Protein AF-A0A7Y6CEN1-F1 (afdb_monomer_lite)

pLDDT: mean 83.31, std 14.54, range [36.0, 98.0]

Radius of gyration: 30.32 Å; chains: 1; bounding box: 43×80×82 Å

Sequence (173 aa):
MQASSLTTTVRDGRSIIERPSRARLADPLLRWTLTGIAALILVLIAFFFIRLFIEAKPAFDKFGYVGFVFHSEWVPSQALYGALPLMVGTLITSAIALLIGVPVAIATALYVTELAPMRVRQPLTVTVELLAAVPSVVYGLWGIQVLAPKLQPGEQWVSDTLGFLPFVGGQIS

Structure (mmCIF, N/CA/C/O backbone):
data_AF-A0A7Y6CEN1-F1
#
_entry.id   AF-A0A7Y6CEN1-F1
#
loop_
_atom_site.group_PDB
_atom_site.id
_atom_site.type_symbol
_atom_site.label_atom_id
_atom_site.label_alt_id
_atom_site.label_comp_id
_atom_site.label_asym_id
_atom_site.label_entity_id
_atom_site.label_seq_id
_atom_site.pdbx_PDB_ins_code
_atom_site.Cartn_x
_atom_site.Cartn_y
_atom_site.Cartn_z
_atom_site.occupancy
_atom_site.B_iso_or_equiv
_atom_site.auth_seq_id
_atom_site.auth_comp_id
_atom_site.auth_asym_id
_atom_site.auth_atom_id
_atom_site.pdbx_PDB_model_num
ATOM 1 N N . MET A 1 1 ? 18.219 -49.900 57.687 1.00 49.88 1 MET A N 1
ATOM 2 C CA . MET A 1 1 ? 19.101 -49.993 56.503 1.00 49.88 1 MET A CA 1
ATOM 3 C C . MET A 1 1 ? 18.420 -50.869 55.462 1.00 49.88 1 MET A C 1
ATOM 5 O O . MET A 1 1 ? 17.833 -51.864 55.853 1.00 49.88 1 MET A O 1
ATOM 9 N N . GLN A 1 2 ? 18.533 -50.463 54.191 1.00 44.47 2 GLN A N 1
ATOM 10 C CA . GLN A 1 2 ? 18.062 -51.093 52.943 1.00 44.47 2 GLN A CA 1
ATOM 11 C C . GLN A 1 2 ? 16.587 -50.910 52.545 1.00 44.47 2 GLN A C 1
ATOM 13 O O . GLN A 1 2 ? 15.728 -51.759 52.747 1.00 44.47 2 GLN A O 1
ATOM 18 N N . ALA A 1 3 ? 16.362 -49.779 51.871 1.00 54.16 3 ALA A N 1
ATOM 19 C CA . ALA A 1 3 ? 15.428 -49.647 50.760 1.00 54.16 3 ALA A CA 1
ATOM 20 C C . ALA A 1 3 ? 16.114 -50.135 49.463 1.00 54.16 3 ALA A C 1
ATOM 22 O O . ALA A 1 3 ? 17.241 -49.721 49.197 1.00 54.16 3 ALA A O 1
ATOM 23 N N . SER A 1 4 ? 15.463 -51.010 48.689 1.00 56.22 4 SER A N 1
ATOM 24 C CA . SER A 1 4 ? 15.799 -51.427 47.308 1.00 56.22 4 SER A CA 1
ATOM 25 C C . SER A 1 4 ? 14.712 -52.427 46.871 1.00 56.22 4 SER A C 1
ATOM 27 O O . SER A 1 4 ? 14.408 -53.322 47.648 1.00 56.22 4 SER A O 1
ATOM 29 N N . SER A 1 5 ? 14.030 -52.390 45.730 1.00 53.22 5 SER A N 1
ATOM 30 C CA . SER A 1 5 ? 14.077 -51.572 44.520 1.00 53.22 5 SER A CA 1
ATOM 31 C C . SER A 1 5 ? 12.737 -51.794 43.791 1.00 53.22 5 SER A C 1
ATOM 33 O O . SER A 1 5 ? 12.479 -52.869 43.254 1.00 53.22 5 SER A O 1
ATOM 35 N N . LEU A 1 6 ? 11.849 -50.795 43.764 1.00 53.25 6 LEU A N 1
ATOM 36 C CA . LEU A 1 6 ? 10.695 -50.815 42.860 1.00 53.25 6 LEU A CA 1
ATOM 37 C C . LEU A 1 6 ? 11.177 -50.348 41.487 1.00 53.25 6 LEU A C 1
ATOM 39 O O . LEU A 1 6 ? 11.163 -49.163 41.166 1.00 53.25 6 LEU A O 1
ATOM 43 N N . THR A 1 7 ? 11.657 -51.298 40.691 1.00 60.00 7 THR A N 1
ATOM 44 C CA . THR A 1 7 ? 11.861 -51.120 39.254 1.00 60.00 7 THR A CA 1
ATOM 45 C C . THR A 1 7 ? 10.486 -50.975 38.607 1.00 60.00 7 THR A C 1
ATOM 47 O O . THR A 1 7 ? 9.849 -51.953 38.218 1.00 60.00 7 THR A O 1
ATOM 50 N N . THR A 1 8 ? 9.998 -49.740 38.529 1.00 58.59 8 THR A N 1
ATOM 51 C CA . THR A 1 8 ? 8.829 -49.384 37.729 1.00 58.59 8 THR A CA 1
ATOM 52 C C . THR A 1 8 ? 9.179 -49.666 36.275 1.00 58.59 8 THR A C 1
ATOM 54 O O . THR A 1 8 ? 9.972 -48.964 35.650 1.00 58.59 8 THR A O 1
ATOM 57 N N . THR A 1 9 ? 8.635 -50.755 35.750 1.00 58.69 9 THR A N 1
ATOM 58 C CA . THR A 1 9 ? 8.710 -51.089 34.334 1.00 58.69 9 THR A CA 1
ATOM 59 C C . THR A 1 9 ? 8.051 -49.956 33.550 1.00 58.69 9 THR A C 1
ATOM 61 O O . THR A 1 9 ? 6.851 -49.709 33.665 1.00 58.69 9 THR A O 1
ATOM 64 N N . VAL A 1 10 ? 8.844 -49.223 32.766 1.00 63.62 10 VAL A N 1
ATOM 65 C CA . VAL A 1 10 ? 8.322 -48.352 31.712 1.00 63.62 10 VAL A CA 1
ATOM 66 C C . VAL A 1 10 ? 7.656 -49.285 30.707 1.00 63.62 10 VAL A C 1
ATOM 68 O O . VAL A 1 10 ? 8.307 -49.896 29.863 1.00 63.62 10 VAL A O 1
ATOM 71 N N . ARG A 1 11 ? 6.350 -49.493 30.891 1.00 64.50 11 ARG A N 1
ATOM 72 C CA . ARG A 1 11 ? 5.504 -50.265 29.991 1.00 64.50 11 ARG A CA 1
ATOM 73 C C . ARG A 1 11 ? 5.449 -49.501 28.676 1.00 64.50 11 ARG A C 1
ATOM 75 O O . ARG A 1 11 ? 4.750 -48.502 28.566 1.00 64.50 11 ARG A O 1
ATOM 82 N N . ASP A 1 12 ? 6.260 -49.982 27.744 1.00 61.22 12 ASP A N 1
ATOM 83 C CA . ASP A 1 12 ? 6.242 -49.768 26.302 1.00 61.22 12 ASP A CA 1
ATOM 84 C C . ASP A 1 12 ? 4.878 -49.240 25.813 1.00 61.22 12 ASP A C 1
ATOM 86 O O . ASP A 1 12 ? 3.918 -49.991 25.613 1.00 61.22 12 ASP A O 1
ATOM 90 N N . GLY A 1 13 ? 4.783 -47.911 25.702 1.00 56.34 13 GLY A N 1
ATOM 91 C CA . GLY A 1 13 ? 3.630 -47.177 25.191 1.00 56.34 13 GLY A CA 1
ATOM 92 C C . GLY A 1 13 ? 3.571 -47.315 23.680 1.00 56.34 13 GLY A C 1
ATOM 93 O O . GLY A 1 13 ? 3.831 -46.364 22.947 1.00 56.34 13 GLY A O 1
ATOM 94 N N . ARG A 1 14 ? 3.278 -48.534 23.223 1.00 59.06 14 ARG A N 1
ATOM 95 C CA . ARG A 1 14 ? 3.067 -48.870 21.817 1.00 59.06 14 ARG A CA 1
ATOM 96 C C . ARG A 1 14 ? 2.046 -47.907 21.221 1.00 59.06 14 ARG A C 1
ATOM 98 O O . ARG A 1 14 ? 0.961 -47.718 21.760 1.00 59.06 14 ARG A O 1
ATOM 105 N N . SER A 1 15 ? 2.424 -47.299 20.107 1.00 61.78 15 SER A N 1
ATOM 106 C CA . SER A 1 15 ? 1.654 -46.359 19.298 1.00 61.78 15 SER A CA 1
ATOM 107 C C . SER A 1 15 ? 0.240 -46.869 18.975 1.00 61.78 15 SER A C 1
ATOM 109 O O . SER A 1 15 ? 0.054 -47.593 18.000 1.00 61.78 15 SER A O 1
ATOM 111 N N . ILE A 1 16 ? -0.771 -46.458 19.750 1.00 61.09 16 ILE A N 1
ATOM 112 C CA . ILE A 1 16 ? -2.193 -46.826 19.554 1.00 61.09 16 ILE A CA 1
ATOM 113 C C . ILE A 1 16 ? -2.883 -45.932 18.502 1.00 61.09 16 ILE A C 1
ATOM 115 O O . ILE A 1 16 ? -4.077 -45.661 18.570 1.00 61.09 16 ILE A O 1
ATOM 119 N N . ILE A 1 17 ? -2.135 -45.434 17.516 1.00 66.38 17 ILE A N 1
ATOM 120 C CA . ILE A 1 17 ? -2.705 -44.727 16.365 1.00 66.38 17 ILE A CA 1
ATOM 121 C C . ILE A 1 17 ? -2.264 -45.469 15.109 1.00 66.38 17 ILE A C 1
ATOM 123 O O . ILE A 1 17 ? -1.360 -45.048 14.386 1.00 66.38 17 ILE A O 1
ATOM 127 N N . GLU A 1 18 ? -2.900 -46.608 14.843 1.00 64.06 18 GLU A N 1
ATOM 128 C CA . GLU A 1 18 ? -2.860 -47.185 13.506 1.00 64.06 18 GLU A CA 1
ATOM 129 C C . GLU A 1 18 ? -3.614 -46.242 12.564 1.00 64.06 18 GLU A C 1
ATOM 131 O O . GLU A 1 18 ? -4.842 -46.162 12.570 1.00 64.06 18 GLU A O 1
ATOM 136 N N . ARG A 1 19 ? -2.868 -45.479 11.754 1.00 62.28 19 ARG A N 1
ATOM 137 C CA . ARG A 1 19 ? -3.467 -44.670 10.688 1.00 62.28 19 ARG A CA 1
ATOM 138 C C . ARG A 1 19 ? -4.235 -45.601 9.735 1.00 62.28 19 ARG A C 1
ATOM 140 O O . ARG A 1 19 ? -3.623 -46.566 9.248 1.00 62.28 19 ARG A O 1
ATOM 147 N N . PRO A 1 20 ? -5.516 -45.315 9.425 1.00 66.56 20 PRO A N 1
ATOM 148 C CA . PRO A 1 20 ? -6.313 -46.138 8.521 1.00 66.56 20 PRO A CA 1
ATOM 149 C C . PRO A 1 20 ? -5.606 -46.281 7.168 1.00 66.56 20 PRO A C 1
ATOM 151 O O . PRO A 1 20 ? -4.998 -45.337 6.664 1.00 66.56 20 PRO A O 1
ATOM 154 N N . SER A 1 21 ? -5.673 -47.465 6.560 1.00 61.16 21 SER A N 1
ATOM 155 C CA . SER A 1 21 ? -4.963 -47.817 5.316 1.00 61.16 21 SER A CA 1
ATOM 156 C C . SER A 1 21 ? -5.240 -46.860 4.144 1.00 61.16 21 SER A C 1
ATOM 158 O O . SER A 1 21 ? -4.353 -46.618 3.328 1.00 61.16 21 SER A O 1
ATOM 160 N N . ARG A 1 22 ? -6.425 -46.233 4.106 1.00 60.75 22 ARG A N 1
ATOM 161 C CA . ARG A 1 22 ? -6.783 -45.188 3.128 1.00 60.75 22 ARG A CA 1
ATOM 162 C C . ARG A 1 22 ? -6.029 -43.864 3.333 1.00 60.75 22 ARG A C 1
ATOM 164 O O . ARG A 1 22 ? -5.740 -43.192 2.349 1.00 60.75 22 ARG A O 1
ATOM 171 N N . ALA A 1 23 ? -5.643 -43.516 4.565 1.00 59.78 23 ALA A N 1
ATOM 172 C CA . ALA A 1 23 ? -4.832 -42.327 4.847 1.00 59.78 23 ALA A CA 1
ATOM 173 C C . ALA A 1 23 ? -3.385 -42.486 4.341 1.00 59.78 23 ALA A C 1
ATOM 175 O O . ALA A 1 23 ? -2.824 -41.549 3.792 1.00 59.78 23 ALA A O 1
ATOM 176 N N . ARG A 1 24 ? -2.813 -43.701 4.397 1.00 61.41 24 ARG A N 1
ATOM 177 C CA . ARG A 1 24 ? -1.463 -43.979 3.860 1.00 61.41 24 ARG A CA 1
ATOM 178 C C . ARG A 1 24 ? -1.341 -43.787 2.342 1.00 61.41 24 ARG A C 1
ATOM 180 O O . ARG A 1 24 ? -0.249 -43.494 1.870 1.00 61.41 24 ARG A O 1
ATOM 187 N N . LEU A 1 25 ? -2.435 -43.951 1.592 1.00 61.38 25 LEU A N 1
ATOM 188 C CA . LEU A 1 25 ? -2.484 -43.730 0.138 1.00 61.38 25 LEU A CA 1
ATOM 189 C C . LEU A 1 25 ? -2.918 -42.302 -0.236 1.00 61.38 25 LEU A C 1
ATOM 191 O O . LEU A 1 25 ? -2.502 -41.795 -1.276 1.00 61.38 25 LEU A O 1
ATOM 195 N N . ALA A 1 26 ? -3.709 -41.637 0.612 1.00 70.00 26 ALA A N 1
ATOM 196 C CA . ALA A 1 26 ? -4.069 -40.230 0.435 1.00 70.00 26 ALA A CA 1
ATOM 197 C C . ALA A 1 26 ? -2.882 -39.284 0.701 1.00 70.00 26 ALA A C 1
ATOM 199 O O . ALA A 1 26 ? -2.750 -38.273 0.014 1.00 70.00 26 ALA A O 1
ATOM 200 N N . ASP A 1 27 ? -1.987 -39.642 1.627 1.00 81.38 27 ASP A N 1
ATOM 201 C CA . ASP A 1 27 ? -0.792 -38.865 1.981 1.00 81.38 27 ASP A CA 1
ATOM 202 C C . ASP A 1 27 ? 0.133 -38.553 0.775 1.00 81.38 27 ASP A C 1
ATOM 204 O O . ASP A 1 27 ? 0.478 -37.382 0.580 1.00 81.38 27 ASP A O 1
ATOM 208 N N . PRO A 1 28 ? 0.530 -39.517 -0.086 1.00 83.19 28 PRO A N 1
ATOM 209 C CA . PRO A 1 28 ? 1.360 -39.218 -1.253 1.00 83.19 28 PRO A CA 1
ATOM 210 C C . PRO A 1 28 ? 0.610 -38.413 -2.320 1.00 83.19 28 PRO A C 1
ATOM 212 O O . PRO A 1 28 ? 1.185 -37.474 -2.864 1.00 83.19 28 PRO A O 1
ATOM 215 N N . LEU A 1 29 ? -0.661 -38.721 -2.601 1.00 87.94 29 LEU A N 1
ATOM 216 C CA . LEU A 1 29 ? -1.448 -37.993 -3.606 1.00 87.94 29 LEU A CA 1
ATOM 217 C C . LEU A 1 29 ? -1.654 -36.528 -3.205 1.00 87.94 29 LEU A C 1
ATOM 219 O O . LEU A 1 29 ? -1.459 -35.627 -4.024 1.00 87.94 29 LEU A O 1
ATOM 223 N N . LEU A 1 30 ? -1.987 -36.284 -1.936 1.00 88.38 30 LEU A N 1
ATOM 224 C CA . LEU A 1 30 ? -2.100 -34.939 -1.385 1.00 88.38 30 LEU A CA 1
ATOM 225 C C . LEU A 1 30 ? -0.758 -34.206 -1.470 1.00 88.38 30 LEU A C 1
ATOM 227 O O . LEU A 1 30 ? -0.712 -33.069 -1.935 1.00 88.38 30 LEU A O 1
ATOM 231 N N . ARG A 1 31 ? 0.346 -34.865 -1.094 1.00 87.94 31 ARG A N 1
ATOM 232 C CA . ARG A 1 31 ? 1.690 -34.277 -1.165 1.00 87.94 31 ARG A CA 1
ATOM 233 C C . ARG A 1 31 ? 2.085 -33.899 -2.593 1.00 87.94 31 ARG A C 1
ATOM 235 O O . ARG A 1 31 ? 2.596 -32.799 -2.794 1.00 87.94 31 ARG A O 1
ATOM 242 N N . TRP A 1 32 ? 1.837 -34.764 -3.576 1.00 92.00 32 TRP A N 1
ATOM 243 C CA . TRP A 1 32 ? 2.102 -34.476 -4.990 1.00 92.00 32 TRP A CA 1
ATOM 244 C C . TRP A 1 32 ? 1.206 -33.360 -5.527 1.00 92.00 32 TRP A C 1
ATOM 246 O O . TRP A 1 32 ? 1.696 -32.494 -6.243 1.00 92.00 32 TRP A O 1
ATOM 256 N N . THR A 1 33 ? -0.066 -33.321 -5.125 1.00 94.00 33 THR A N 1
ATOM 257 C CA . THR A 1 33 ? -1.001 -32.256 -5.525 1.00 94.00 33 THR A CA 1
ATOM 258 C C . THR A 1 33 ? -0.569 -30.904 -4.960 1.00 94.00 33 THR A C 1
ATOM 260 O O . THR A 1 33 ? -0.447 -29.937 -5.706 1.00 94.00 33 THR A O 1
ATOM 263 N N . LEU A 1 34 ? -0.255 -30.837 -3.663 1.00 95.19 34 LEU A N 1
ATOM 264 C CA . LEU A 1 34 ? 0.241 -29.620 -3.013 1.00 95.19 34 LEU A CA 1
ATOM 265 C C . LEU A 1 34 ? 1.577 -29.162 -3.607 1.00 95.19 34 LEU A C 1
ATOM 267 O O . LEU A 1 34 ? 1.772 -27.971 -3.833 1.00 95.19 34 LEU A O 1
ATOM 271 N N . THR A 1 35 ? 2.476 -30.103 -3.906 1.00 93.81 35 THR A N 1
ATOM 272 C CA . THR A 1 35 ? 3.765 -29.799 -4.544 1.00 93.81 35 THR A CA 1
ATOM 273 C C . THR A 1 35 ? 3.568 -29.324 -5.985 1.00 93.81 35 THR A C 1
ATOM 275 O O . THR A 1 35 ? 4.241 -28.391 -6.410 1.00 93.81 35 THR A O 1
ATOM 278 N N . GLY A 1 36 ? 2.611 -29.896 -6.722 1.00 96.62 36 GLY A N 1
ATOM 279 C CA . GLY A 1 36 ? 2.221 -29.445 -8.058 1.00 96.62 36 GLY A CA 1
ATOM 280 C C . GLY A 1 36 ? 1.639 -28.031 -8.052 1.00 96.62 36 GLY A C 1
ATOM 281 O O . GLY A 1 36 ? 2.040 -27.210 -8.870 1.00 96.62 36 GLY A O 1
ATOM 282 N N . ILE A 1 37 ? 0.763 -27.712 -7.092 1.00 97.50 37 ILE A N 1
ATOM 283 C CA . ILE A 1 37 ? 0.222 -26.355 -6.909 1.00 97.50 37 ILE A CA 1
ATOM 284 C C . ILE A 1 37 ? 1.342 -25.373 -6.546 1.00 97.50 37 ILE A C 1
ATOM 286 O O . ILE A 1 37 ? 1.429 -24.304 -7.142 1.00 97.50 37 ILE A O 1
ATOM 290 N N . ALA A 1 38 ? 2.231 -25.733 -5.617 1.00 96.56 38 ALA A N 1
ATOM 291 C CA . ALA A 1 38 ? 3.366 -24.889 -5.246 1.00 96.56 38 ALA A CA 1
ATOM 292 C C . ALA A 1 38 ? 4.311 -24.638 -6.436 1.00 96.56 38 ALA A C 1
ATOM 294 O O . ALA A 1 38 ? 4.725 -23.502 -6.667 1.00 96.56 38 ALA A O 1
ATOM 295 N N . ALA A 1 39 ? 4.602 -25.674 -7.227 1.00 97.38 39 ALA A N 1
ATOM 296 C CA . ALA A 1 39 ? 5.394 -25.551 -8.447 1.00 97.38 39 ALA A CA 1
ATOM 297 C C . ALA A 1 39 ? 4.692 -24.670 -9.491 1.00 97.38 39 ALA A C 1
ATOM 299 O O . ALA A 1 39 ? 5.336 -23.813 -10.089 1.00 97.38 39 ALA A O 1
ATOM 300 N N . LEU A 1 40 ? 3.375 -24.819 -9.670 1.00 97.75 40 LEU A N 1
ATOM 301 C CA . LEU A 1 40 ? 2.585 -23.977 -10.568 1.00 97.75 40 LEU A CA 1
ATOM 302 C C . LEU A 1 40 ? 2.635 -22.505 -10.145 1.00 97.75 40 LEU A C 1
ATOM 304 O O . LEU A 1 40 ? 2.863 -21.646 -10.990 1.00 97.75 40 LEU A O 1
ATOM 308 N N . ILE A 1 41 ? 2.475 -22.208 -8.853 1.00 97.75 41 ILE A N 1
ATOM 309 C CA . ILE A 1 41 ? 2.599 -20.840 -8.326 1.00 97.75 41 ILE A CA 1
ATOM 310 C C . ILE A 1 41 ? 3.989 -20.278 -8.639 1.00 97.75 41 ILE A C 1
ATOM 312 O O . ILE A 1 41 ? 4.097 -19.153 -9.120 1.00 97.75 41 ILE A O 1
ATOM 316 N N . LEU A 1 42 ? 5.049 -21.062 -8.429 1.00 97.56 42 LEU A N 1
ATOM 317 C CA . LEU A 1 42 ? 6.417 -20.632 -8.719 1.00 97.56 42 LEU A CA 1
ATOM 318 C C . LEU A 1 42 ? 6.636 -20.367 -10.219 1.00 97.56 42 LEU A C 1
ATOM 320 O O . LEU A 1 42 ? 7.244 -19.360 -10.582 1.00 97.56 42 LEU A O 1
ATOM 324 N N . VAL A 1 43 ? 6.086 -21.219 -11.089 1.00 97.88 43 VAL A N 1
ATOM 325 C CA . VAL A 1 43 ? 6.097 -21.019 -12.547 1.00 97.88 43 VAL A CA 1
ATOM 326 C C . VAL A 1 43 ? 5.326 -19.759 -12.939 1.00 97.88 43 VAL A C 1
ATOM 328 O O . VAL A 1 43 ? 5.814 -18.991 -13.764 1.00 97.88 43 VAL A O 1
ATOM 331 N N . LEU A 1 44 ? 4.161 -19.504 -12.339 1.00 97.88 44 LEU A N 1
ATOM 332 C CA . LEU A 1 44 ? 3.377 -18.293 -12.595 1.00 97.88 44 LEU A CA 1
ATOM 333 C C . LEU A 1 44 ? 4.122 -17.033 -12.152 1.00 97.88 44 LEU A C 1
ATOM 335 O O . LEU A 1 44 ? 4.148 -16.056 -12.895 1.00 97.88 44 LEU A O 1
ATOM 339 N N . ILE A 1 45 ? 4.769 -17.059 -10.985 1.00 97.75 45 ILE A N 1
ATOM 340 C CA . ILE A 1 45 ? 5.613 -15.953 -10.518 1.00 97.75 45 ILE A CA 1
ATOM 341 C C . ILE A 1 45 ? 6.741 -15.701 -11.524 1.00 97.75 45 ILE A C 1
ATOM 343 O O . ILE A 1 45 ? 6.912 -14.569 -11.973 1.00 97.75 45 ILE A O 1
ATOM 347 N N . ALA A 1 46 ? 7.468 -16.744 -11.937 1.00 97.19 46 ALA A N 1
ATOM 348 C CA . ALA A 1 46 ? 8.533 -16.616 -12.931 1.00 97.19 46 ALA A CA 1
ATOM 349 C C . ALA A 1 46 ? 8.010 -16.063 -14.269 1.00 97.19 46 ALA A C 1
ATOM 351 O O . ALA A 1 46 ? 8.621 -15.168 -14.853 1.00 97.19 46 ALA A O 1
ATOM 352 N N . PHE A 1 47 ? 6.852 -16.542 -14.726 1.00 97.44 47 PHE A N 1
ATOM 353 C CA . PHE A 1 47 ? 6.189 -16.039 -15.924 1.00 97.44 47 PHE A CA 1
ATOM 354 C C . PHE A 1 47 ? 5.853 -14.548 -15.804 1.00 97.44 47 PHE A C 1
ATOM 356 O O . PHE A 1 47 ? 6.207 -13.781 -16.699 1.00 97.44 47 PHE A O 1
ATOM 363 N N . PHE A 1 48 ? 5.243 -14.111 -14.697 1.00 97.31 48 PHE A N 1
ATOM 364 C CA . PHE A 1 48 ? 4.946 -12.695 -14.465 1.00 97.31 48 PHE A CA 1
ATOM 365 C C . PHE A 1 48 ? 6.209 -11.834 -14.453 1.00 97.31 48 PHE A C 1
ATOM 367 O O . PHE A 1 48 ? 6.220 -10.783 -15.089 1.00 97.31 48 PHE A O 1
ATOM 374 N N . PHE A 1 49 ? 7.286 -12.290 -13.809 1.00 96.19 49 PHE A N 1
ATOM 375 C CA . PHE A 1 49 ? 8.569 -11.583 -13.821 1.00 96.19 49 PHE A CA 1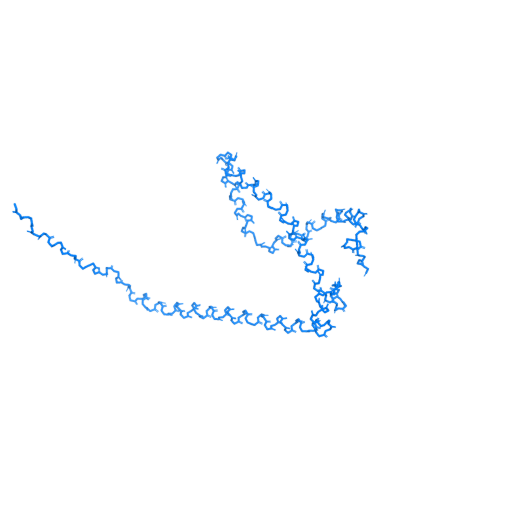
ATOM 376 C C . PHE A 1 49 ? 9.130 -11.417 -15.237 1.00 96.19 49 PHE A C 1
ATOM 378 O O . PHE A 1 49 ? 9.544 -10.320 -15.609 1.00 96.19 49 PHE A O 1
ATOM 385 N N . ILE A 1 50 ? 9.113 -12.481 -16.044 1.00 96.12 50 ILE A N 1
ATOM 386 C CA . ILE A 1 50 ? 9.593 -12.434 -17.431 1.00 96.12 50 ILE A CA 1
ATOM 387 C C . ILE A 1 50 ? 8.739 -11.468 -18.262 1.00 96.12 50 ILE A C 1
ATOM 389 O O . ILE A 1 50 ? 9.285 -10.639 -18.990 1.00 96.12 50 ILE A O 1
ATOM 393 N N . ARG A 1 51 ? 7.407 -11.541 -18.143 1.00 96.19 51 ARG A N 1
ATOM 394 C CA . ARG A 1 51 ? 6.486 -10.651 -18.869 1.00 96.19 51 ARG A CA 1
ATOM 395 C C . ARG A 1 51 ? 6.692 -9.189 -18.485 1.00 96.19 51 ARG A C 1
ATOM 397 O O . ARG A 1 51 ? 6.839 -8.359 -19.378 1.00 96.19 51 ARG A O 1
ATOM 404 N N . LEU A 1 52 ? 6.798 -8.902 -17.189 1.00 94.06 52 LEU A N 1
ATOM 405 C CA . LEU A 1 52 ? 7.056 -7.560 -16.672 1.00 94.06 52 LEU A CA 1
ATOM 406 C C . LEU A 1 52 ? 8.380 -6.997 -17.204 1.00 94.06 52 LEU A C 1
ATOM 408 O O . LEU A 1 52 ? 8.440 -5.842 -17.615 1.00 94.06 52 LEU A O 1
ATOM 412 N N . PHE A 1 53 ? 9.437 -7.812 -17.236 1.00 90.69 53 PHE A N 1
ATOM 413 C CA . PHE A 1 53 ? 10.742 -7.378 -17.731 1.00 90.69 53 PHE A CA 1
ATOM 414 C C . PHE A 1 53 ? 10.721 -7.058 -19.233 1.00 90.69 53 PHE A C 1
ATOM 416 O O . PHE A 1 53 ? 11.279 -6.046 -19.658 1.00 90.69 53 PHE A O 1
ATOM 423 N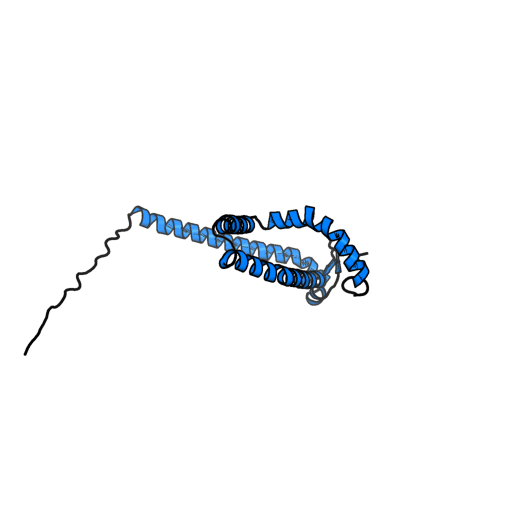 N . ILE A 1 54 ? 10.050 -7.888 -20.038 1.00 92.38 54 ILE A N 1
ATOM 424 C CA . ILE A 1 54 ? 9.896 -7.655 -21.483 1.00 92.38 54 ILE A CA 1
ATOM 425 C C . ILE A 1 54 ? 9.108 -6.365 -21.740 1.00 92.38 54 ILE A C 1
ATOM 427 O O . ILE A 1 54 ? 9.513 -5.567 -22.583 1.00 92.38 54 ILE A O 1
ATOM 431 N N . GLU A 1 55 ? 8.018 -6.143 -21.004 1.00 87.62 55 GLU A N 1
ATOM 432 C CA . GLU A 1 55 ? 7.185 -4.940 -21.134 1.00 87.62 55 GLU A CA 1
ATOM 433 C C . GLU A 1 55 ? 7.894 -3.671 -20.636 1.00 87.62 55 GLU A C 1
ATOM 435 O O . GLU A 1 55 ? 7.670 -2.595 -21.187 1.00 87.62 55 GLU A O 1
ATOM 440 N N . ALA A 1 56 ? 8.795 -3.781 -19.655 1.00 85.06 56 ALA A N 1
ATOM 441 C CA . ALA A 1 56 ? 9.575 -2.653 -19.146 1.00 85.06 56 ALA A CA 1
ATOM 442 C C . ALA A 1 56 ? 10.785 -2.287 -20.030 1.00 85.06 56 ALA A C 1
ATOM 444 O O . ALA A 1 56 ? 11.268 -1.153 -19.975 1.00 85.06 56 ALA A O 1
ATOM 445 N N . LYS A 1 57 ? 11.280 -3.211 -20.868 1.00 85.31 57 LYS A N 1
ATOM 446 C CA . LYS A 1 57 ? 12.473 -3.005 -21.712 1.00 85.31 57 LYS A CA 1
ATOM 447 C C . LYS A 1 57 ? 12.424 -1.727 -22.574 1.00 85.31 57 LYS A C 1
ATOM 449 O O . LYS A 1 57 ? 13.412 -0.995 -22.547 1.00 85.31 57 LYS A O 1
ATOM 454 N N . PRO A 1 58 ? 11.326 -1.391 -23.285 1.00 83.00 58 PRO A N 1
ATOM 455 C CA . PRO A 1 58 ? 11.266 -0.177 -24.104 1.00 83.00 58 PRO A CA 1
ATOM 456 C C . PRO A 1 58 ? 11.463 1.117 -23.303 1.00 83.00 58 PRO A C 1
ATOM 458 O O . PRO A 1 58 ? 12.009 2.086 -23.827 1.00 83.00 58 PRO A O 1
ATOM 461 N N . ALA A 1 59 ? 11.054 1.139 -22.028 1.00 79.62 59 ALA A N 1
ATOM 462 C CA . ALA A 1 59 ? 11.284 2.284 -21.152 1.00 79.62 59 ALA A CA 1
ATOM 463 C C . ALA A 1 59 ? 12.776 2.425 -20.808 1.00 79.62 59 ALA A C 1
ATOM 465 O O . ALA A 1 59 ? 13.334 3.518 -20.900 1.00 79.62 59 ALA A O 1
ATOM 466 N N . PHE A 1 60 ? 13.455 1.317 -20.495 1.00 81.38 60 PHE A N 1
ATOM 467 C CA . PHE A 1 60 ? 14.895 1.333 -20.224 1.00 81.38 60 PHE A CA 1
ATOM 468 C C . PHE A 1 60 ? 15.735 1.647 -21.465 1.00 81.38 60 PHE A C 1
ATOM 470 O O . PHE A 1 60 ? 16.719 2.373 -21.348 1.00 81.38 60 PHE A O 1
ATOM 477 N N . ASP A 1 61 ? 15.342 1.165 -22.647 1.00 81.19 61 ASP A N 1
ATOM 478 C CA . ASP A 1 61 ? 16.042 1.468 -23.902 1.00 81.19 61 ASP A CA 1
ATOM 479 C C . ASP A 1 61 ? 15.967 2.969 -24.250 1.00 81.19 61 ASP A C 1
ATOM 481 O O . ASP A 1 61 ? 16.916 3.525 -24.800 1.00 81.19 61 ASP A O 1
ATOM 485 N N . LYS A 1 62 ? 14.851 3.638 -23.920 1.00 78.00 62 LYS A N 1
ATOM 486 C CA . LYS A 1 62 ? 14.617 5.056 -24.242 1.00 78.00 62 LYS A CA 1
ATOM 487 C C . LYS A 1 62 ? 15.304 6.023 -23.272 1.00 78.00 62 LYS A C 1
ATOM 489 O O . LYS A 1 62 ? 15.780 7.068 -23.706 1.00 78.00 62 LYS A O 1
ATOM 494 N N . PHE A 1 63 ? 15.360 5.692 -21.980 1.00 76.31 63 PHE A N 1
ATOM 495 C CA . PHE A 1 63 ? 15.850 6.606 -20.935 1.00 76.31 63 PHE A CA 1
ATOM 496 C C . PHE A 1 63 ? 17.163 6.160 -20.272 1.00 76.31 63 PHE A C 1
ATOM 498 O O . PHE A 1 63 ? 17.791 6.942 -19.559 1.00 76.31 63 PHE A O 1
ATOM 505 N N . GLY A 1 64 ? 17.603 4.918 -20.484 1.00 79.12 64 GLY A N 1
ATOM 506 C CA . GLY A 1 64 ? 18.687 4.304 -19.715 1.00 79.12 64 GLY A CA 1
ATOM 507 C C . GLY A 1 64 ? 18.309 4.081 -18.244 1.00 79.12 64 GLY A C 1
ATOM 508 O O . GLY A 1 64 ? 17.321 4.611 -17.745 1.00 79.12 64 GLY A O 1
ATOM 509 N N . TYR A 1 65 ? 19.104 3.302 -17.506 1.00 78.06 65 TYR A N 1
ATOM 510 C CA . TYR A 1 65 ? 18.790 2.971 -16.105 1.00 78.06 65 TYR A CA 1
ATOM 511 C C . TYR A 1 65 ? 18.786 4.195 -15.178 1.00 78.06 65 TYR A C 1
ATOM 513 O O . TYR A 1 65 ? 17.909 4.331 -14.333 1.00 78.06 65 TYR A O 1
ATOM 521 N N . VAL A 1 66 ? 19.752 5.103 -15.348 1.00 79.25 66 VAL A N 1
ATOM 522 C CA . VAL A 1 66 ? 19.862 6.324 -14.533 1.00 79.25 66 VAL A CA 1
ATOM 523 C C . VAL A 1 66 ? 18.836 7.364 -14.979 1.00 79.25 66 VAL A C 1
ATOM 525 O O . VAL A 1 66 ? 18.164 7.958 -14.140 1.00 79.25 66 VAL A O 1
ATOM 528 N N . GLY A 1 67 ? 18.665 7.552 -16.291 1.00 78.06 67 GLY A N 1
ATOM 529 C CA . GLY A 1 67 ? 17.682 8.497 -16.811 1.00 78.06 67 GLY A CA 1
ATOM 530 C C . GLY A 1 67 ? 16.260 8.083 -16.446 1.00 78.06 67 GLY A C 1
ATOM 531 O O . GLY A 1 67 ? 15.520 8.922 -15.965 1.00 78.06 67 GLY A O 1
ATOM 532 N N . PHE A 1 68 ? 15.903 6.798 -16.514 1.00 81.69 68 PHE A N 1
ATOM 533 C CA . PHE A 1 68 ? 14.592 6.317 -16.061 1.00 81.69 68 PHE A CA 1
ATOM 534 C C . PHE A 1 68 ? 14.305 6.666 -14.591 1.00 81.69 68 PHE A C 1
ATOM 536 O O . PHE A 1 68 ? 13.195 7.076 -14.262 1.00 81.69 68 PHE A O 1
ATOM 543 N N . VAL A 1 69 ? 15.300 6.540 -13.705 1.00 81.94 69 VAL A N 1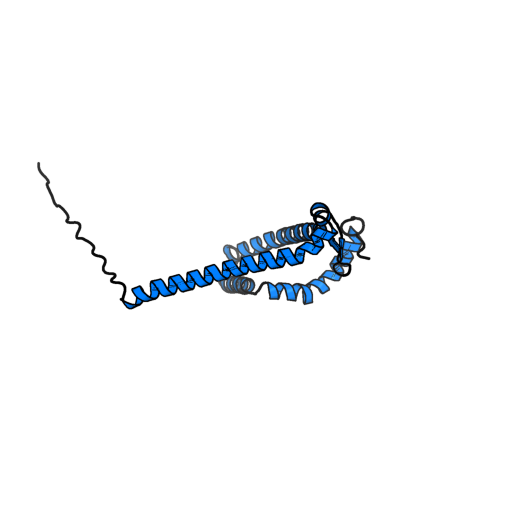
ATOM 544 C CA . VAL A 1 69 ? 15.122 6.794 -12.266 1.00 81.94 69 VAL A CA 1
ATOM 545 C C . VAL A 1 69 ? 14.965 8.281 -11.950 1.00 81.94 69 VAL A C 1
ATOM 547 O O . VAL A 1 69 ? 14.121 8.634 -11.131 1.00 81.94 69 VAL A O 1
ATOM 550 N N . PHE A 1 70 ? 15.750 9.150 -12.590 1.00 80.12 70 PHE A N 1
ATOM 551 C CA . PHE A 1 70 ? 15.784 10.584 -12.271 1.00 80.12 70 PHE A CA 1
ATOM 552 C C . PHE A 1 70 ? 14.937 11.462 -13.197 1.00 80.12 70 PHE A C 1
ATOM 554 O O . PHE A 1 70 ? 14.805 12.658 -12.941 1.00 80.12 70 PHE A O 1
ATOM 561 N N . HIS A 1 71 ? 14.353 10.906 -14.259 1.00 81.19 71 HIS A N 1
ATOM 562 C CA . HIS A 1 71 ? 13.452 11.655 -15.128 1.00 81.19 71 HIS A CA 1
ATOM 563 C C . HIS A 1 71 ? 12.152 11.992 -14.387 1.00 81.19 71 HIS A C 1
ATOM 565 O O . HIS A 1 71 ? 11.537 11.131 -13.754 1.00 81.19 71 HIS A O 1
ATOM 571 N N . SER A 1 72 ? 11.754 13.261 -14.449 1.00 77.81 72 SER A N 1
ATOM 572 C CA . SER A 1 72 ? 10.646 13.831 -13.676 1.00 77.81 72 SER A CA 1
ATOM 573 C C . SER A 1 72 ? 9.305 13.824 -14.409 1.00 77.81 72 SER A C 1
ATOM 575 O O . SER A 1 72 ? 8.310 14.258 -13.841 1.00 77.81 72 SER A O 1
ATOM 577 N N . GLU A 1 73 ? 9.255 13.352 -15.653 1.00 79.00 73 GLU A N 1
ATOM 578 C CA . GLU A 1 73 ? 8.029 13.342 -16.449 1.00 79.00 73 GLU A CA 1
ATOM 579 C C . GLU A 1 73 ? 7.416 11.943 -16.506 1.00 79.00 73 GLU A C 1
ATOM 581 O O . GLU A 1 73 ? 8.082 10.948 -16.802 1.00 79.00 73 GLU A O 1
ATOM 586 N N . TRP A 1 74 ? 6.113 11.873 -16.243 1.00 79.25 74 TRP A N 1
ATOM 587 C CA . TRP A 1 74 ? 5.307 10.672 -16.424 1.00 79.25 74 TRP A CA 1
ATOM 588 C C . TRP A 1 74 ? 4.142 11.003 -17.354 1.00 79.25 74 TRP A C 1
ATOM 590 O O . TRP A 1 74 ? 3.072 11.421 -16.913 1.00 79.25 74 TRP A O 1
ATOM 600 N N . VAL A 1 75 ? 4.366 10.830 -18.658 1.00 82.31 75 VAL A N 1
ATOM 601 C CA . VAL A 1 75 ? 3.377 11.107 -19.709 1.00 82.31 75 VAL A CA 1
ATOM 602 C C . VAL A 1 75 ? 3.231 9.861 -20.589 1.00 82.31 75 VAL A C 1
ATOM 604 O O . VAL A 1 75 ? 3.874 9.745 -21.640 1.00 82.31 75 VAL A O 1
ATOM 607 N N . PRO A 1 76 ? 2.375 8.899 -20.184 1.00 79.81 76 PRO A N 1
ATOM 608 C CA . PRO A 1 76 ? 2.195 7.645 -20.914 1.00 79.81 76 PRO A CA 1
ATOM 609 C C . PRO A 1 76 ? 1.731 7.839 -22.362 1.00 79.81 76 PRO A C 1
ATOM 611 O O . PRO A 1 76 ? 2.102 7.050 -23.227 1.00 79.81 76 PRO A O 1
ATOM 614 N N . SER A 1 77 ? 0.970 8.903 -22.647 1.00 84.62 77 SER A N 1
ATOM 615 C CA . SER A 1 77 ? 0.496 9.240 -23.999 1.00 84.62 77 SER A CA 1
ATOM 616 C C . SER A 1 77 ? 1.626 9.585 -24.975 1.00 84.62 77 SER A C 1
ATOM 618 O O . SER A 1 77 ? 1.467 9.398 -26.177 1.00 84.62 77 SER A O 1
ATOM 620 N N . GLN A 1 78 ? 2.775 10.040 -24.469 1.00 82.00 78 GLN A N 1
ATOM 621 C CA . GLN A 1 78 ? 3.971 10.370 -25.254 1.00 82.00 78 GLN A CA 1
ATOM 622 C C . GLN A 1 78 ? 5.088 9.322 -25.078 1.00 82.00 78 GLN A C 1
ATOM 624 O O . GLN A 1 78 ? 6.238 9.529 -25.485 1.00 82.00 78 GLN A O 1
ATOM 629 N N . ALA A 1 79 ? 4.765 8.181 -24.455 1.00 77.75 79 ALA A N 1
ATOM 630 C CA . ALA A 1 79 ? 5.722 7.157 -24.047 1.00 77.75 79 ALA A CA 1
ATOM 631 C C . ALA A 1 79 ? 6.890 7.732 -23.213 1.00 77.75 79 ALA A C 1
ATOM 633 O O . ALA A 1 79 ? 8.048 7.344 -23.409 1.00 77.75 79 ALA A O 1
ATOM 634 N N . LEU A 1 80 ? 6.606 8.710 -22.345 1.00 79.56 80 LEU A N 1
ATOM 635 C CA . LEU A 1 80 ? 7.557 9.266 -21.382 1.00 79.56 80 LEU A CA 1
ATOM 636 C C . LEU A 1 80 ? 7.323 8.613 -20.020 1.00 79.56 80 LEU A C 1
ATOM 638 O O . LEU A 1 80 ? 6.240 8.736 -19.446 1.00 79.56 80 LEU A O 1
ATOM 642 N N . TYR A 1 81 ? 8.332 7.894 -19.528 1.00 80.62 81 TYR A N 1
ATOM 643 C CA . TYR A 1 81 ? 8.237 7.087 -18.314 1.00 80.62 81 TYR A CA 1
ATOM 644 C C . TYR A 1 81 ? 9.405 7.413 -17.380 1.00 80.62 81 TYR A C 1
ATOM 646 O O . TYR A 1 81 ? 10.491 6.856 -17.526 1.00 80.62 81 TYR A O 1
ATOM 654 N N . GLY A 1 82 ? 9.187 8.324 -16.433 1.00 83.44 82 GLY A N 1
ATOM 655 C CA . GLY A 1 82 ? 10.102 8.609 -15.329 1.00 83.44 82 GLY A CA 1
ATOM 656 C C . GLY A 1 82 ? 9.653 7.952 -14.023 1.00 83.44 82 GLY A C 1
ATOM 657 O O . GLY A 1 82 ? 8.485 8.030 -13.648 1.00 83.44 82 GLY A O 1
ATOM 658 N N . ALA A 1 83 ? 10.566 7.308 -13.298 1.00 85.94 83 ALA A N 1
ATOM 659 C CA . ALA A 1 83 ? 10.251 6.677 -12.015 1.00 85.94 83 ALA A CA 1
ATOM 660 C C . ALA A 1 83 ? 10.133 7.692 -10.867 1.00 85.94 83 ALA A C 1
ATOM 662 O O . ALA A 1 83 ? 9.426 7.428 -9.892 1.00 85.94 83 ALA A O 1
ATOM 663 N N . LEU A 1 84 ? 10.797 8.851 -10.975 1.00 86.31 84 LEU A N 1
ATOM 664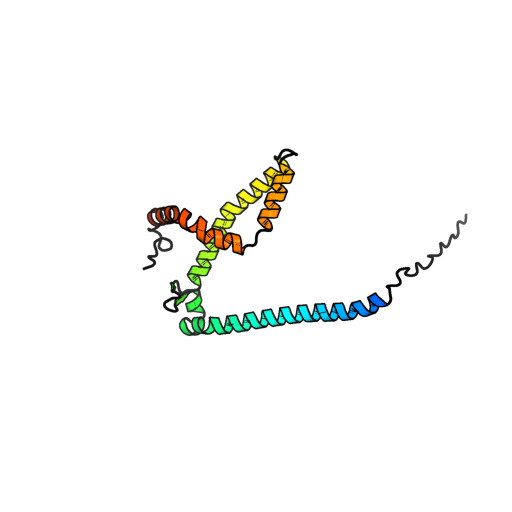 C CA . LEU A 1 84 ? 10.891 9.836 -9.896 1.00 86.31 84 LEU A CA 1
ATOM 665 C C . LEU A 1 84 ? 9.516 10.308 -9.382 1.00 86.31 84 LEU A C 1
ATOM 667 O O . LEU A 1 84 ? 9.312 10.266 -8.167 1.00 86.31 84 LEU A O 1
ATOM 671 N N . PRO A 1 85 ? 8.540 10.686 -10.236 1.00 85.31 85 PRO A N 1
ATOM 672 C CA . PRO A 1 85 ? 7.228 11.134 -9.768 1.00 85.31 85 PRO A CA 1
ATOM 673 C C . PRO A 1 85 ? 6.451 10.032 -9.049 1.00 85.31 85 PRO A C 1
ATOM 675 O O . PRO A 1 85 ? 5.770 10.299 -8.062 1.00 85.31 85 PRO A O 1
ATOM 678 N N . LEU A 1 86 ? 6.588 8.778 -9.492 1.00 87.25 86 LEU A N 1
ATOM 679 C CA . LEU A 1 86 ? 5.944 7.633 -8.846 1.00 87.25 86 LEU A CA 1
ATOM 680 C C . LEU A 1 86 ? 6.581 7.325 -7.486 1.00 87.25 86 LEU A C 1
ATOM 682 O O . LEU A 1 86 ? 5.873 7.057 -6.516 1.00 87.25 86 LEU A O 1
ATOM 686 N N . MET A 1 87 ? 7.909 7.399 -7.384 1.00 90.06 87 MET A N 1
ATOM 687 C CA . MET A 1 87 ? 8.627 7.189 -6.123 1.00 90.06 87 MET A CA 1
ATOM 688 C C . MET A 1 87 ? 8.310 8.287 -5.103 1.00 90.06 87 MET A C 1
ATOM 690 O O . MET A 1 87 ? 7.967 7.997 -3.959 1.00 90.06 87 MET A O 1
ATOM 694 N N . VAL A 1 88 ? 8.379 9.553 -5.516 1.00 88.50 88 VAL A N 1
ATOM 695 C CA . VAL A 1 88 ? 8.067 10.688 -4.637 1.00 88.50 88 VAL A CA 1
ATOM 696 C C . VAL A 1 88 ? 6.581 10.689 -4.274 1.00 88.50 88 VAL A C 1
ATOM 698 O O . VAL A 1 88 ? 6.242 10.847 -3.103 1.00 88.50 88 VAL A O 1
ATOM 701 N N . GLY A 1 89 ? 5.695 10.423 -5.237 1.00 87.56 89 GLY A N 1
ATOM 702 C CA . GLY A 1 89 ? 4.257 10.308 -5.004 1.00 87.56 89 GLY A CA 1
ATOM 703 C C . GLY A 1 89 ? 3.912 9.202 -4.007 1.00 87.56 89 GLY A C 1
ATOM 704 O O . GLY A 1 89 ? 3.158 9.438 -3.066 1.00 87.56 89 GLY A O 1
ATOM 705 N N . THR A 1 90 ? 4.505 8.013 -4.138 1.00 92.06 90 THR A N 1
ATOM 706 C CA . THR A 1 90 ? 4.298 6.912 -3.176 1.00 92.06 90 THR A CA 1
ATOM 707 C C . THR A 1 90 ? 4.849 7.239 -1.789 1.00 92.06 90 THR A C 1
ATOM 709 O O . THR A 1 90 ? 4.202 6.929 -0.789 1.00 92.06 90 THR A O 1
ATOM 712 N N . LEU A 1 91 ? 5.994 7.920 -1.692 1.00 94.44 91 LEU A N 1
ATOM 713 C CA . LEU A 1 91 ? 6.562 8.323 -0.404 1.00 94.44 91 LEU A CA 1
ATOM 714 C C . LEU A 1 91 ? 5.698 9.374 0.306 1.00 94.44 91 LEU A C 1
ATOM 716 O O . LEU A 1 91 ? 5.385 9.221 1.483 1.00 94.44 91 LEU A O 1
ATOM 720 N N . ILE A 1 92 ? 5.266 10.415 -0.410 1.00 90.44 92 ILE A N 1
ATOM 721 C CA . ILE A 1 92 ? 4.402 11.462 0.150 1.00 90.44 92 ILE A CA 1
ATOM 722 C C . ILE A 1 92 ? 3.043 10.876 0.546 1.00 90.44 92 ILE A C 1
ATOM 724 O O . ILE A 1 92 ? 2.580 11.096 1.665 1.00 90.44 92 ILE A O 1
ATOM 728 N N . THR A 1 93 ? 2.413 10.092 -0.335 1.00 90.81 93 THR A N 1
ATOM 729 C CA . THR A 1 93 ? 1.098 9.490 -0.051 1.00 90.81 93 THR A CA 1
ATOM 730 C C . THR A 1 93 ? 1.157 8.514 1.119 1.00 90.81 93 THR A C 1
ATOM 732 O O . THR A 1 93 ? 0.295 8.575 1.993 1.00 90.81 93 THR A O 1
ATOM 735 N N . SER A 1 94 ? 2.182 7.662 1.199 1.00 95.62 94 SER A N 1
ATOM 736 C CA . SER A 1 94 ? 2.355 6.757 2.343 1.00 95.62 94 SER A CA 1
ATOM 737 C C . SER A 1 94 ? 2.642 7.509 3.643 1.00 95.62 94 SER A C 1
ATOM 739 O O . SER A 1 94 ? 2.079 7.156 4.678 1.00 95.62 94 SER A O 1
ATOM 741 N N . ALA A 1 95 ? 3.434 8.584 3.606 1.00 96.50 95 ALA A N 1
ATO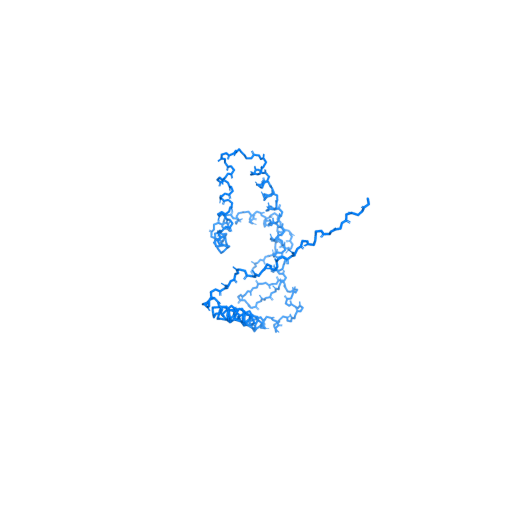M 742 C CA . ALA A 1 95 ? 3.691 9.418 4.776 1.00 96.50 95 ALA A CA 1
ATOM 743 C C . ALA A 1 95 ? 2.409 10.084 5.302 1.00 96.50 95 ALA A C 1
ATOM 745 O O . ALA A 1 95 ? 2.130 10.009 6.497 1.00 96.50 95 ALA A O 1
ATOM 746 N N . ILE A 1 96 ? 1.594 10.673 4.420 1.00 93.06 96 ILE A N 1
ATOM 747 C CA . ILE A 1 96 ? 0.298 11.267 4.788 1.00 93.06 96 ILE A CA 1
ATOM 748 C C . ILE A 1 96 ? -0.658 10.189 5.317 1.00 93.06 96 ILE A C 1
ATOM 750 O O . ILE A 1 96 ? -1.306 10.384 6.348 1.00 93.06 96 ILE A O 1
ATOM 754 N N . ALA A 1 97 ? -0.718 9.031 4.651 1.00 94.75 97 ALA A N 1
ATOM 755 C CA . ALA A 1 97 ? -1.553 7.913 5.078 1.00 94.75 97 ALA A CA 1
ATOM 756 C C . ALA A 1 97 ? -1.171 7.414 6.478 1.00 94.75 97 ALA A C 1
ATOM 758 O O . ALA A 1 97 ? -2.056 7.146 7.285 1.00 94.75 97 ALA A O 1
ATOM 759 N N . LEU A 1 98 ? 0.123 7.333 6.800 1.00 97.25 98 LEU A N 1
ATOM 760 C CA . LEU A 1 98 ? 0.593 6.965 8.137 1.00 97.25 98 LEU A CA 1
ATOM 761 C C . LEU A 1 98 ? 0.306 8.060 9.164 1.00 97.25 98 LEU A C 1
ATOM 763 O O . LEU A 1 98 ? -0.178 7.755 10.253 1.00 97.25 98 LEU A O 1
ATOM 767 N N . LEU A 1 99 ? 0.564 9.320 8.814 1.00 97.56 99 LEU A N 1
ATOM 768 C CA . LEU A 1 99 ? 0.360 10.464 9.701 1.00 97.56 99 LEU A CA 1
ATOM 769 C C . LEU A 1 99 ? -1.089 10.555 10.193 1.00 97.56 99 LEU A C 1
ATOM 771 O O . LEU A 1 99 ? -1.319 10.886 11.350 1.00 97.56 99 LEU A O 1
ATOM 775 N N . ILE A 1 100 ? -2.055 10.244 9.328 1.00 96.50 100 ILE A N 1
ATOM 776 C CA . ILE A 1 100 ? -3.485 10.285 9.662 1.00 96.50 100 ILE A CA 1
ATOM 777 C C . ILE A 1 100 ? -3.971 8.918 10.163 1.00 96.50 100 ILE A C 1
ATOM 779 O O . ILE A 1 100 ? -4.692 8.830 11.157 1.00 96.50 100 ILE A O 1
ATOM 783 N N . GLY A 1 101 ? -3.572 7.836 9.494 1.00 96.88 101 GLY A N 1
ATOM 784 C CA . GLY A 1 101 ? -4.062 6.488 9.761 1.00 96.88 101 GLY A CA 1
ATOM 785 C C . GLY A 1 101 ? -3.586 5.918 11.093 1.00 96.88 101 GLY A C 1
ATOM 786 O O . GLY A 1 101 ? -4.378 5.292 11.795 1.00 96.88 101 GLY A O 1
ATOM 787 N N . VAL A 1 102 ? -2.330 6.161 11.484 1.00 98.00 102 VAL A N 1
ATOM 788 C CA . VAL A 1 102 ? -1.774 5.617 12.735 1.00 98.00 102 VAL A CA 1
ATOM 789 C C . VAL A 1 102 ? -2.476 6.199 13.969 1.00 98.00 102 VAL A C 1
ATOM 791 O O . VAL A 1 102 ? -2.947 5.406 14.789 1.00 98.00 102 VAL A O 1
ATOM 794 N N . PRO A 1 103 ? -2.636 7.531 14.121 1.00 97.62 103 PRO A N 1
ATOM 795 C CA . PRO A 1 103 ? -3.373 8.086 15.255 1.00 97.62 103 PRO A CA 1
ATOM 796 C C . PRO A 1 103 ? -4.818 7.590 15.329 1.00 97.62 103 PRO A C 1
ATOM 798 O O . PRO A 1 103 ? -5.285 7.235 16.409 1.00 97.62 103 PRO A O 1
ATOM 801 N N . VAL A 1 104 ? -5.516 7.509 14.191 1.00 97.06 104 VAL A N 1
ATOM 802 C CA . VAL A 1 104 ? -6.908 7.033 14.135 1.00 97.06 104 VAL A CA 1
ATOM 803 C C . VAL A 1 104 ? -7.009 5.553 14.509 1.00 97.06 104 VAL A C 1
ATOM 805 O O . VAL A 1 104 ? -7.908 5.175 15.265 1.00 97.06 104 VAL A O 1
ATOM 808 N N . ALA A 1 105 ? -6.081 4.717 14.037 1.00 95.88 105 ALA A N 1
ATOM 809 C CA . ALA A 1 105 ? -6.036 3.298 14.378 1.00 95.88 105 ALA A CA 1
ATOM 810 C C . ALA A 1 105 ? -5.811 3.092 15.882 1.00 95.88 105 ALA A C 1
ATOM 812 O O . ALA A 1 105 ? -6.549 2.334 16.513 1.00 95.88 105 ALA A O 1
ATOM 813 N N . ILE A 1 106 ? -4.850 3.813 16.471 1.00 97.31 106 ILE A N 1
ATOM 814 C CA . ILE A 1 106 ? -4.564 3.745 17.911 1.00 97.31 106 ILE A CA 1
ATOM 815 C C . ILE A 1 106 ? -5.758 4.257 18.723 1.00 97.31 106 ILE A C 1
ATOM 817 O O . ILE A 1 106 ? -6.182 3.590 19.666 1.00 97.31 106 ILE A O 1
ATOM 821 N N . ALA A 1 107 ? -6.339 5.400 18.345 1.00 95.81 107 ALA A N 1
ATOM 822 C CA . ALA A 1 107 ? -7.495 5.970 19.034 1.00 95.81 107 ALA A CA 1
ATOM 823 C C . ALA A 1 107 ? -8.700 5.017 19.015 1.00 95.81 107 ALA A C 1
ATOM 825 O O . ALA A 1 107 ? -9.342 4.805 20.043 1.00 95.81 107 ALA A O 1
ATOM 826 N N . THR A 1 108 ? -8.974 4.396 17.865 1.00 94.25 108 THR A N 1
ATOM 827 C CA . THR A 1 108 ? -10.072 3.431 17.721 1.00 94.25 108 THR A CA 1
ATOM 828 C C . THR A 1 108 ? -9.808 2.166 18.535 1.00 94.25 108 THR A C 1
ATOM 830 O O . THR A 1 108 ? -10.707 1.689 19.226 1.00 94.25 108 THR A O 1
ATOM 833 N N . ALA A 1 109 ? -8.577 1.646 18.505 1.00 94.31 109 ALA A N 1
ATOM 834 C CA . ALA A 1 109 ? -8.195 0.470 19.280 1.00 94.31 109 ALA A CA 1
ATOM 835 C C . ALA A 1 109 ? -8.379 0.713 20.783 1.00 94.31 109 ALA A C 1
ATOM 837 O O . ALA A 1 109 ? -9.109 -0.038 21.426 1.00 94.31 109 ALA A O 1
ATOM 838 N N . LEU A 1 110 ? -7.809 1.803 21.310 1.00 95.69 110 LEU A N 1
ATOM 839 C CA . LEU A 1 110 ? -7.941 2.180 22.721 1.00 95.69 110 LEU A CA 1
ATOM 840 C C . LEU A 1 110 ? -9.399 2.405 23.119 1.00 95.69 110 LEU A C 1
ATOM 842 O O . LEU A 1 110 ? -9.821 1.972 24.191 1.00 95.69 110 LEU A O 1
ATOM 846 N N . TYR A 1 111 ? -10.190 3.049 22.257 1.00 94.81 111 TYR A N 1
ATOM 847 C CA . TYR A 1 111 ? -11.604 3.257 22.533 1.00 94.81 111 TYR A CA 1
ATOM 848 C C . TYR A 1 111 ? -12.345 1.928 22.691 1.00 94.81 111 TYR A C 1
ATOM 850 O O . TYR A 1 111 ? -13.048 1.732 23.678 1.00 94.81 111 TYR A O 1
ATOM 858 N N . VAL A 1 112 ? -12.162 0.990 21.761 1.00 93.06 112 VAL A N 1
ATOM 859 C CA . VAL A 1 112 ? -12.855 -0.306 21.794 1.00 93.06 112 VAL A CA 1
ATOM 860 C C . VAL A 1 112 ? -12.379 -1.188 22.956 1.00 93.06 112 VAL A C 1
ATOM 862 O O . VAL A 1 112 ? -13.186 -1.937 23.513 1.00 93.06 112 VAL A O 1
ATOM 865 N N . THR A 1 113 ? -11.099 -1.121 23.334 1.00 91.25 113 THR A N 1
ATOM 866 C CA . THR A 1 113 ? -10.544 -1.979 24.393 1.00 91.25 113 THR A CA 1
ATOM 867 C C . THR A 1 113 ? -10.795 -1.449 25.798 1.00 91.25 113 THR A C 1
ATOM 869 O O . THR A 1 113 ? -11.158 -2.246 26.663 1.00 91.25 113 THR A O 1
ATOM 872 N N . GLU A 1 114 ? -10.628 -0.142 26.013 1.00 92.94 114 GLU A N 1
ATOM 873 C CA . GLU A 1 114 ? -10.595 0.463 27.355 1.00 92.94 114 GLU A CA 1
ATOM 874 C C . GLU A 1 114 ? -11.829 1.315 27.675 1.00 92.94 114 GLU A C 1
ATOM 876 O O . GLU A 1 114 ? -12.254 1.383 28.826 1.00 92.94 114 GLU A O 1
ATOM 881 N N . LEU A 1 115 ? -12.419 1.984 26.679 1.00 92.31 115 LEU A N 1
ATOM 882 C CA . LEU A 1 115 ? -13.442 3.016 26.915 1.00 92.31 115 LEU A CA 1
ATOM 883 C C . LEU A 1 115 ? -14.860 2.573 26.519 1.00 92.31 115 LEU A C 1
ATOM 885 O O . LEU A 1 115 ? -15.842 3.142 26.998 1.00 92.31 115 LEU A O 1
ATOM 889 N N . ALA A 1 116 ? -14.994 1.579 25.641 1.00 91.50 116 ALA A N 1
ATOM 890 C CA . ALA A 1 116 ? -16.275 1.181 25.076 1.00 91.50 116 ALA A CA 1
ATOM 891 C C . ALA A 1 116 ? -17.133 0.394 26.089 1.00 91.50 116 ALA A C 1
ATOM 893 O O . ALA A 1 116 ? -16.688 -0.626 26.624 1.00 91.50 116 ALA A O 1
ATOM 894 N N . PRO A 1 117 ? -18.405 0.784 26.314 1.00 91.56 117 PRO A N 1
ATOM 895 C CA . PRO A 1 117 ? -19.305 0.025 27.172 1.00 91.56 117 PRO A CA 1
ATOM 896 C C . PRO A 1 117 ? -19.589 -1.372 26.598 1.00 91.56 117 PRO A C 1
ATOM 898 O O . PRO A 1 117 ? -19.655 -1.572 25.383 1.00 91.56 117 PRO A O 1
ATOM 901 N N . MET A 1 118 ? -19.837 -2.343 27.482 1.00 89.00 118 MET A N 1
ATOM 902 C CA . MET A 1 118 ? -19.931 -3.774 27.138 1.00 89.00 118 MET A CA 1
ATOM 903 C C . MET A 1 118 ? -20.893 -4.094 25.976 1.00 89.00 118 MET A C 1
ATOM 905 O O . MET A 1 118 ? -20.670 -5.037 25.226 1.00 89.00 118 MET A O 1
ATOM 909 N N . ARG A 1 119 ? -21.957 -3.295 25.806 1.00 93.69 119 ARG A N 1
ATOM 910 C CA . ARG A 1 119 ? -22.980 -3.488 24.763 1.00 93.69 119 ARG A CA 1
ATOM 911 C C . ARG A 1 119 ? -22.536 -3.057 23.362 1.00 93.69 119 ARG A C 1
ATOM 913 O O . ARG A 1 119 ? -23.046 -3.604 22.392 1.00 93.69 119 ARG A O 1
ATOM 920 N N . VAL A 1 120 ? -21.628 -2.084 23.242 1.00 93.00 120 VAL A N 1
ATOM 921 C CA . VAL A 1 120 ? -21.205 -1.532 21.935 1.00 93.00 120 VAL A CA 1
ATOM 922 C C . VAL A 1 120 ? -19.872 -2.094 21.459 1.00 93.00 120 VAL A C 1
ATOM 924 O O . VAL A 1 120 ? -19.605 -2.082 20.261 1.00 93.00 120 VAL A O 1
ATOM 927 N N . ARG A 1 121 ? -19.062 -2.642 22.374 1.00 93.00 121 ARG A N 1
ATOM 928 C CA . ARG A 1 121 ? -17.760 -3.238 22.054 1.00 93.00 121 ARG A CA 1
ATOM 929 C C . ARG A 1 121 ? -17.868 -4.304 20.963 1.00 93.00 121 ARG A C 1
ATOM 931 O O . ARG A 1 121 ? -17.170 -4.221 19.962 1.00 93.00 121 ARG A O 1
ATOM 938 N N . GLN A 1 122 ? -18.778 -5.265 21.127 1.00 93.06 122 GLN A N 1
ATOM 939 C CA . GLN A 1 122 ? -18.904 -6.390 20.200 1.00 93.06 122 GLN A CA 1
ATOM 940 C C . GLN A 1 122 ? -19.395 -5.976 18.796 1.00 93.06 122 GLN A C 1
ATOM 942 O O . GLN A 1 122 ? -18.748 -6.366 17.826 1.00 93.06 122 GLN A O 1
ATOM 947 N N . PRO A 1 123 ? -20.439 -5.136 18.636 1.00 94.31 123 PRO A N 1
ATOM 948 C CA . PRO A 1 123 ? -20.800 -4.588 17.325 1.00 94.31 123 PRO A CA 1
ATOM 949 C C . PRO A 1 123 ? -19.676 -3.798 16.636 1.00 94.31 123 PRO A C 1
ATOM 951 O O . PRO A 1 123 ? -19.490 -3.928 15.425 1.00 94.31 123 PRO A O 1
ATOM 954 N N . LEU A 1 124 ? -18.913 -2.995 17.388 1.00 94.62 124 LEU A N 1
ATOM 955 C CA . LEU A 1 124 ? -17.799 -2.217 16.834 1.00 94.62 124 LEU A CA 1
ATOM 956 C C . LEU A 1 124 ? -16.670 -3.120 16.339 1.00 94.62 124 LEU A C 1
ATOM 958 O O . LEU A 1 124 ? -16.202 -2.934 15.219 1.00 94.62 124 LEU A O 1
ATOM 962 N N . THR A 1 125 ? -16.275 -4.123 17.128 1.00 93.56 125 THR A N 1
ATOM 963 C CA . THR A 1 125 ? -15.260 -5.103 16.717 1.00 93.56 125 THR A CA 1
ATOM 964 C C . THR A 1 125 ? -15.679 -5.824 15.441 1.00 93.56 125 THR A C 1
ATOM 966 O O . THR A 1 125 ? -14.914 -5.835 14.482 1.00 93.56 125 THR A O 1
ATOM 969 N N . VAL A 1 126 ? -16.917 -6.327 15.381 1.00 95.38 126 VAL A N 1
ATOM 970 C CA . VAL A 1 126 ? -17.441 -6.987 14.175 1.00 95.38 126 VAL A CA 1
ATOM 971 C C . VAL A 1 126 ? -17.429 -6.032 12.981 1.00 95.38 126 VAL A C 1
ATOM 973 O O . VAL A 1 126 ? -17.034 -6.423 11.892 1.00 95.38 126 VAL A O 1
ATOM 976 N N . THR A 1 127 ? -17.800 -4.763 13.163 1.00 94.94 127 THR A N 1
ATOM 977 C CA . THR A 1 127 ? -17.761 -3.774 12.073 1.00 94.94 127 THR A CA 1
ATOM 978 C C . THR A 1 127 ? -16.340 -3.570 11.551 1.00 94.94 127 THR A C 1
ATOM 980 O O . THR A 1 127 ? -16.140 -3.550 10.342 1.00 94.94 127 THR A O 1
ATOM 983 N N . VAL A 1 128 ? -15.346 -3.461 12.435 1.00 93.44 128 VAL A N 1
ATOM 984 C CA . VAL A 1 128 ? -13.935 -3.320 12.039 1.00 93.44 128 VAL A CA 1
ATOM 985 C C . VAL A 1 128 ? -13.437 -4.569 11.310 1.00 93.44 128 VAL A C 1
ATOM 987 O O . VAL A 1 128 ? -12.798 -4.445 10.269 1.00 93.44 128 VAL A O 1
ATOM 990 N N . GLU A 1 129 ? -13.765 -5.763 11.805 1.00 94.62 129 GLU A N 1
ATOM 991 C CA . GLU A 1 129 ? -13.420 -7.029 11.148 1.00 94.62 129 GLU A CA 1
ATOM 992 C C . GLU A 1 129 ? -14.064 -7.142 9.761 1.00 94.62 129 GLU A C 1
ATOM 994 O O . GLU A 1 129 ? -13.403 -7.524 8.795 1.00 94.62 129 GLU A O 1
ATOM 999 N N . LEU A 1 130 ? -15.332 -6.743 9.635 1.00 95.75 130 LEU A N 1
ATOM 1000 C CA . LEU A 1 130 ? -16.035 -6.713 8.355 1.00 95.75 130 LEU A CA 1
ATOM 1001 C C . LEU A 1 130 ? -15.429 -5.679 7.401 1.00 95.75 130 LEU A C 1
ATOM 1003 O O . LEU A 1 130 ? -15.230 -5.991 6.230 1.00 95.75 130 LEU A O 1
ATOM 1007 N N . LEU A 1 131 ? -15.088 -4.481 7.885 1.00 92.94 131 LEU A N 1
ATOM 1008 C CA . LEU A 1 131 ? -14.410 -3.452 7.090 1.00 92.94 131 LEU A CA 1
ATOM 1009 C C . LEU A 1 131 ? -13.035 -3.925 6.603 1.00 92.94 131 LEU A C 1
ATOM 1011 O O . LEU A 1 131 ? -12.661 -3.607 5.473 1.00 92.94 131 LEU A O 1
ATOM 1015 N N . ALA A 1 132 ? -12.313 -4.698 7.420 1.00 91.75 132 ALA A N 1
ATOM 1016 C CA . ALA A 1 132 ? -11.028 -5.296 7.063 1.00 91.75 132 ALA A CA 1
ATOM 1017 C C . ALA A 1 132 ? -11.163 -6.458 6.063 1.00 91.75 132 ALA A C 1
ATOM 1019 O O . ALA A 1 132 ? -10.238 -6.715 5.295 1.00 91.75 132 ALA A O 1
ATOM 1020 N N . ALA A 1 133 ? -12.309 -7.144 6.047 1.00 95.62 133 ALA A N 1
ATOM 1021 C CA . ALA A 1 133 ? -12.607 -8.210 5.093 1.00 95.62 133 ALA A CA 1
ATOM 1022 C C . ALA A 1 133 ? -13.018 -7.692 3.701 1.00 95.62 133 ALA A C 1
ATOM 1024 O O . ALA A 1 133 ? -13.045 -8.467 2.741 1.00 95.62 133 ALA A O 1
ATOM 1025 N N . VAL A 1 134 ? -13.346 -6.400 3.566 1.00 95.69 134 VAL A N 1
ATOM 1026 C CA . VAL A 1 134 ? -13.676 -5.800 2.267 1.00 95.69 134 VAL A CA 1
ATOM 1027 C C . VAL A 1 134 ? -12.451 -5.859 1.338 1.00 95.69 134 VAL A C 1
ATOM 1029 O O . VAL A 1 134 ? -11.357 -5.456 1.738 1.00 95.69 134 VAL A O 1
ATOM 1032 N N . PRO A 1 135 ? -12.603 -6.306 0.076 1.00 93.44 135 PRO A N 1
ATOM 1033 C CA . PRO A 1 135 ? -11.490 -6.356 -0.865 1.00 93.44 135 PRO A CA 1
ATOM 1034 C C . PRO A 1 135 ? -10.890 -4.970 -1.124 1.00 93.44 135 PRO A C 1
ATOM 1036 O O . PRO A 1 135 ? -11.616 -4.004 -1.367 1.00 93.44 135 PRO A O 1
ATOM 1039 N N . SE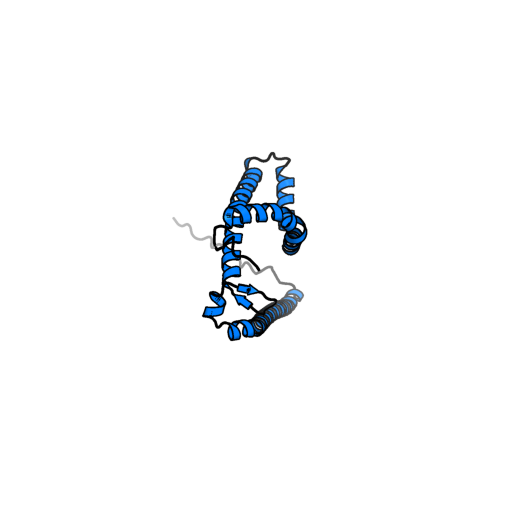R A 1 136 ? -9.560 -4.882 -1.185 1.00 94.69 136 SER A N 1
ATOM 1040 C CA . SER A 1 136 ? -8.843 -3.621 -1.444 1.00 94.69 136 SER A CA 1
ATOM 1041 C C . SER A 1 136 ? -9.268 -2.937 -2.751 1.00 94.69 136 SER A C 1
ATOM 1043 O O . SER A 1 136 ? -9.330 -1.710 -2.814 1.00 94.69 136 SER A O 1
ATOM 1045 N N . VAL A 1 137 ? -9.638 -3.717 -3.775 1.00 95.19 137 VAL A N 1
ATOM 1046 C CA . VAL A 1 137 ? -10.132 -3.213 -5.070 1.00 95.19 137 VAL A CA 1
ATOM 1047 C C . VAL A 1 137 ? -11.407 -2.377 -4.913 1.00 95.19 137 VAL A C 1
ATOM 1049 O O . VAL A 1 137 ? -11.565 -1.377 -5.611 1.00 95.19 137 VAL A O 1
ATOM 1052 N N . VAL A 1 138 ? -12.296 -2.739 -3.980 1.00 95.50 138 VAL A N 1
ATOM 1053 C CA . VAL A 1 138 ? -13.551 -2.006 -3.741 1.00 95.50 138 VAL A CA 1
ATOM 1054 C C . VAL A 1 138 ? -13.251 -0.616 -3.186 1.00 95.50 138 VAL A C 1
ATOM 1056 O O . VAL A 1 138 ? -13.772 0.372 -3.702 1.00 95.50 138 VAL A O 1
ATOM 1059 N N . TYR A 1 139 ? -12.363 -0.521 -2.192 1.00 92.94 139 TYR A N 1
ATOM 1060 C CA . TYR A 1 139 ? -11.934 0.769 -1.649 1.00 92.94 139 TYR A CA 1
ATOM 1061 C C . TYR A 1 139 ? -11.174 1.610 -2.677 1.00 92.94 139 TYR A C 1
ATOM 1063 O O . TYR A 1 139 ? -11.372 2.822 -2.723 1.00 92.94 139 TYR A O 1
ATOM 1071 N N . GLY A 1 140 ? -10.364 0.985 -3.538 1.00 92.88 140 GLY A N 1
ATOM 1072 C CA . GLY A 1 140 ? -9.683 1.680 -4.633 1.00 92.88 140 GLY A CA 1
ATOM 1073 C C . GLY A 1 140 ? -10.666 2.312 -5.621 1.00 92.88 140 GLY A C 1
ATOM 1074 O O . GLY A 1 140 ? -10.569 3.500 -5.927 1.00 92.88 140 GLY A O 1
ATOM 1075 N N . LEU A 1 141 ? -11.664 1.545 -6.069 1.00 95.62 141 LEU A N 1
ATOM 1076 C CA . LEU A 1 141 ? -12.679 2.043 -6.996 1.00 95.62 141 LEU A CA 1
ATOM 1077 C C . LEU A 1 141 ? -13.571 3.117 -6.357 1.00 95.62 141 LEU A C 1
ATOM 1079 O O . LEU A 1 141 ? -13.839 4.141 -6.983 1.00 95.62 141 LEU A O 1
ATOM 1083 N N . TRP A 1 142 ? -13.994 2.916 -5.105 1.00 95.19 142 TRP A N 1
ATOM 1084 C CA . TRP A 1 142 ? -14.739 3.923 -4.344 1.00 95.19 142 TRP A CA 1
ATOM 1085 C C . TRP A 1 142 ? -13.927 5.212 -4.169 1.00 95.19 142 TRP A C 1
ATOM 1087 O O . TRP A 1 142 ? -14.465 6.310 -4.325 1.00 95.19 142 TRP A O 1
ATOM 1097 N N . GLY A 1 143 ? -12.623 5.084 -3.916 1.00 93.31 143 GLY A N 1
ATOM 1098 C CA . GLY A 1 143 ? -11.695 6.204 -3.830 1.00 93.31 143 GLY A CA 1
ATOM 1099 C C . GLY A 1 143 ? -11.705 7.051 -5.102 1.00 93.31 143 GLY A C 1
ATOM 1100 O O . GLY A 1 143 ? -11.848 8.264 -5.027 1.00 93.31 143 GLY A O 1
ATOM 1101 N N . ILE A 1 144 ? -11.652 6.423 -6.275 1.00 93.62 144 ILE A N 1
ATOM 1102 C CA . ILE A 1 144 ? -11.668 7.143 -7.558 1.00 93.62 144 ILE A CA 1
ATOM 1103 C C . ILE A 1 144 ? -13.051 7.741 -7.858 1.00 93.62 144 ILE A C 1
ATOM 1105 O O . ILE A 1 144 ? -13.148 8.871 -8.326 1.00 93.62 144 ILE A O 1
ATOM 1109 N N . GLN A 1 145 ? -14.133 7.006 -7.601 1.00 94.44 145 GLN A N 1
ATOM 1110 C CA . GLN A 1 145 ? -15.474 7.439 -8.014 1.00 94.44 145 GLN A CA 1
ATOM 1111 C C . GLN A 1 145 ? -16.125 8.442 -7.059 1.00 94.44 145 GLN A C 1
ATOM 1113 O O . GLN A 1 145 ? -16.935 9.260 -7.487 1.00 94.44 145 GLN A O 1
ATOM 1118 N N . VAL A 1 146 ? -15.814 8.365 -5.764 1.00 94.81 146 VAL A N 1
ATOM 1119 C CA . VAL A 1 146 ? -16.509 9.134 -4.722 1.00 94.81 146 VAL A CA 1
ATOM 1120 C C . VAL A 1 146 ? -15.566 10.078 -3.996 1.00 94.81 146 VAL A C 1
ATOM 1122 O O . VAL A 1 146 ? -15.932 11.229 -3.761 1.00 94.81 146 VAL A O 1
ATOM 1125 N N . LEU A 1 147 ? -14.375 9.611 -3.613 1.00 92.69 147 LEU A N 1
ATOM 1126 C CA . LEU A 1 147 ? -13.451 10.419 -2.819 1.00 92.69 147 LEU A CA 1
ATOM 1127 C C . LEU A 1 147 ? -12.700 11.439 -3.683 1.00 92.69 147 LEU A C 1
ATOM 1129 O O . LEU A 1 147 ? -12.697 12.614 -3.337 1.00 92.69 147 LEU A O 1
ATOM 1133 N N . ALA A 1 148 ? -12.143 11.026 -4.823 1.00 91.50 148 ALA A N 1
ATOM 1134 C CA . ALA A 1 148 ? -11.404 11.898 -5.734 1.00 91.50 148 ALA A CA 1
ATOM 1135 C C . ALA A 1 148 ? -12.193 13.159 -6.147 1.00 91.50 148 ALA A C 1
ATOM 1137 O O . ALA A 1 148 ? -11.677 14.254 -5.932 1.00 91.50 148 ALA A O 1
ATOM 1138 N N . PRO A 1 149 ? -13.457 13.090 -6.625 1.00 92.44 149 PRO A N 1
ATOM 1139 C CA . PRO A 1 149 ? -14.202 14.308 -6.960 1.00 92.44 149 PRO A CA 1
ATOM 1140 C C . PRO A 1 149 ? -14.485 15.197 -5.740 1.00 92.44 149 PRO A C 1
ATOM 1142 O O . PRO A 1 149 ? -14.597 16.411 -5.878 1.00 92.44 149 PRO A O 1
ATOM 1145 N N . LYS A 1 150 ? -14.576 14.625 -4.532 1.00 92.94 150 LYS A N 1
ATOM 1146 C CA . LYS A 1 150 ? -14.754 15.398 -3.291 1.00 92.94 150 LYS A CA 1
ATOM 1147 C C . LYS A 1 150 ? -13.468 16.063 -2.806 1.00 92.94 150 LYS A C 1
ATOM 1149 O O . LYS A 1 150 ? -13.552 17.030 -2.056 1.00 92.94 150 LYS A O 1
ATOM 1154 N N . LEU A 1 151 ? -12.306 15.548 -3.203 1.00 88.81 151 LEU A N 1
ATOM 1155 C CA . LEU A 1 151 ? -11.004 16.120 -2.865 1.00 88.81 151 LEU A CA 1
ATOM 1156 C C . LEU A 1 151 ? -10.586 17.240 -3.824 1.00 88.81 151 LEU A C 1
ATOM 1158 O O . LEU A 1 151 ? -9.830 18.106 -3.395 1.00 88.81 151 LEU A O 1
ATOM 1162 N N . GLN A 1 152 ? -11.135 17.299 -5.045 1.00 86.75 152 GLN A N 1
ATOM 1163 C CA . GLN A 1 152 ? -10.817 18.336 -6.043 1.00 86.75 152 GLN A CA 1
ATOM 1164 C C . GLN A 1 152 ? -10.828 19.780 -5.501 1.00 86.75 152 GLN A C 1
ATOM 1166 O O . GLN A 1 152 ? -9.881 20.510 -5.786 1.00 86.75 152 GLN A O 1
ATOM 1171 N N . PRO A 1 153 ? -11.813 20.232 -4.693 1.00 87.62 153 PRO A N 1
ATOM 1172 C CA . PRO A 1 153 ? -11.786 21.595 -4.152 1.00 87.62 153 PRO A CA 1
ATOM 1173 C C . PRO A 1 153 ? -10.627 21.820 -3.171 1.00 87.62 153 PRO A C 1
ATOM 1175 O O . PRO A 1 153 ? -10.051 22.903 -3.114 1.00 87.62 153 PRO A O 1
ATOM 1178 N N . GLY A 1 154 ? -10.278 20.788 -2.397 1.00 84.44 154 GLY A N 1
ATOM 1179 C CA . GLY A 1 154 ? -9.133 20.818 -1.492 1.00 84.44 154 GLY A CA 1
ATOM 1180 C C . GLY A 1 154 ? -7.812 20.822 -2.256 1.00 84.44 154 GLY A C 1
ATOM 1181 O O . GLY A 1 154 ? -6.919 21.585 -1.909 1.00 84.44 154 GLY A O 1
ATOM 1182 N N . GLU A 1 155 ? -7.706 20.032 -3.324 1.00 80.88 155 GLU A N 1
ATOM 1183 C CA . GLU A 1 155 ? -6.550 20.029 -4.227 1.00 80.88 155 GLU A CA 1
ATOM 1184 C C . GLU A 1 155 ? -6.343 21.397 -4.880 1.00 80.88 155 GLU A C 1
ATOM 1186 O O . GLU A 1 155 ? -5.220 21.890 -4.900 1.00 80.88 155 GLU A O 1
ATOM 1191 N N . GLN A 1 156 ? -7.419 22.041 -5.342 1.00 81.75 156 GLN A N 1
ATOM 1192 C CA . GLN A 1 156 ? -7.371 23.396 -5.898 1.00 81.75 156 GLN A CA 1
ATOM 1193 C C . GLN A 1 156 ? -6.896 24.408 -4.854 1.00 81.75 156 GLN A C 1
ATOM 1195 O O . GLN A 1 156 ? -5.958 25.149 -5.117 1.00 81.75 156 GLN A O 1
ATOM 1200 N N . TRP A 1 157 ? -7.441 24.374 -3.633 1.00 85.06 157 TRP A N 1
ATOM 1201 C CA . TRP A 1 157 ? -6.983 25.252 -2.550 1.00 85.06 157 TRP A CA 1
ATOM 1202 C C . TRP A 1 157 ? -5.505 25.034 -2.190 1.00 85.06 157 TRP A C 1
ATOM 1204 O O . TRP A 1 157 ? -4.761 25.997 -1.981 1.00 85.06 157 TRP A O 1
ATOM 1214 N N . VAL A 1 158 ? -5.065 23.772 -2.129 1.00 81.25 158 VAL A N 1
ATOM 1215 C CA . VAL A 1 158 ? -3.659 23.423 -1.892 1.00 81.25 158 VAL A CA 1
ATOM 1216 C C . VAL A 1 158 ? -2.793 23.919 -3.045 1.00 81.25 158 VAL A C 1
ATOM 1218 O O . VAL A 1 158 ? -1.742 24.493 -2.789 1.00 81.25 158 VAL A O 1
ATOM 1221 N N . SER A 1 159 ? -3.226 23.749 -4.293 1.00 78.12 159 SER A N 1
ATOM 1222 C CA . SER A 1 159 ? -2.511 24.226 -5.478 1.00 78.12 159 SER A CA 1
ATOM 1223 C C . SER A 1 159 ? -2.419 25.753 -5.514 1.00 78.12 159 SER A C 1
ATOM 1225 O O . SER A 1 159 ? -1.361 26.290 -5.824 1.00 78.12 159 SER A O 1
ATOM 1227 N N . ASP A 1 160 ? -3.477 26.467 -5.135 1.00 79.62 160 ASP A N 1
ATOM 1228 C CA . ASP A 1 160 ? -3.485 27.932 -5.080 1.00 79.62 160 ASP A CA 1
ATOM 1229 C C . ASP A 1 160 ? -2.581 28.461 -3.954 1.00 79.62 160 ASP A C 1
ATOM 1231 O O . ASP A 1 160 ? -1.905 29.479 -4.106 1.00 79.62 160 ASP A O 1
ATOM 1235 N N . THR A 1 161 ? -2.525 27.751 -2.822 1.00 81.06 161 THR A N 1
ATOM 1236 C CA . THR A 1 161 ? -1.751 28.162 -1.637 1.00 81.06 161 THR A CA 1
ATOM 1237 C C . THR A 1 161 ? -0.282 27.734 -1.709 1.00 81.06 161 THR A C 1
ATOM 1239 O O . THR A 1 161 ? 0.603 28.461 -1.260 1.00 81.06 161 THR A O 1
ATOM 1242 N N . LEU A 1 162 ? -0.006 26.548 -2.255 1.00 75.00 162 LEU A N 1
ATOM 1243 C CA . LEU A 1 162 ? 1.321 25.925 -2.338 1.00 75.00 162 LEU A CA 1
ATOM 1244 C C . LEU A 1 162 ? 1.885 25.896 -3.764 1.00 75.00 162 LEU A C 1
ATOM 1246 O O . LEU A 1 162 ? 2.974 25.363 -3.968 1.00 75.00 162 LEU A O 1
ATOM 1250 N N . GLY A 1 163 ? 1.216 26.517 -4.738 1.00 64.31 163 GLY A N 1
ATOM 1251 C CA . GLY A 1 163 ? 1.682 26.630 -6.126 1.00 64.31 163 GLY A CA 1
ATOM 1252 C C . GLY A 1 163 ? 3.009 27.378 -6.286 1.00 64.31 163 GLY A C 1
ATOM 1253 O O . GLY A 1 163 ? 3.620 27.339 -7.348 1.00 64.31 163 GLY A O 1
ATOM 1254 N N . PHE A 1 164 ? 3.500 28.018 -5.219 1.00 69.75 164 PHE A N 1
ATOM 1255 C CA . PHE A 1 164 ? 4.845 28.589 -5.158 1.00 69.75 164 PHE A CA 1
ATOM 1256 C C . PHE A 1 164 ? 5.958 27.529 -5.040 1.00 69.75 164 PHE A C 1
ATOM 1258 O O . PHE A 1 164 ? 7.121 27.838 -5.305 1.00 69.75 164 PHE A O 1
ATOM 1265 N N . LEU A 1 165 ? 5.644 26.294 -4.622 1.00 68.69 165 LEU A N 1
ATOM 1266 C CA . LEU A 1 165 ? 6.616 25.203 -4.534 1.00 68.69 165 LEU A CA 1
ATOM 1267 C C . LEU A 1 165 ? 6.737 24.495 -5.891 1.00 68.69 165 LEU A C 1
ATOM 1269 O O . LEU A 1 165 ? 5.722 24.050 -6.424 1.00 68.69 165 LEU A O 1
ATOM 1273 N N . PRO A 1 166 ? 7.956 24.268 -6.418 1.00 62.28 166 PRO A N 1
ATOM 1274 C CA . PRO A 1 166 ? 8.159 23.632 -7.726 1.00 62.28 166 PRO A CA 1
ATOM 1275 C C . PRO A 1 166 ? 7.604 22.198 -7.812 1.00 62.28 166 PRO A C 1
ATOM 1277 O O . PRO A 1 166 ? 7.363 21.698 -8.903 1.00 62.28 166 PRO A O 1
ATOM 1280 N N . PHE A 1 167 ? 7.367 21.544 -6.669 1.00 60.94 167 PHE A N 1
ATOM 1281 C CA . PHE A 1 167 ? 6.801 20.192 -6.572 1.00 60.94 167 PHE A CA 1
ATOM 1282 C C . PHE A 1 167 ? 5.263 20.159 -6.542 1.00 60.94 167 PHE A C 1
ATOM 1284 O O . PHE A 1 167 ? 4.682 19.097 -6.739 1.00 60.94 167 PHE A O 1
ATOM 1291 N N . VAL A 1 168 ? 4.612 21.294 -6.260 1.00 58.75 168 VAL A N 1
ATOM 1292 C CA . VAL A 1 168 ? 3.145 21.411 -6.136 1.00 58.75 168 VAL A CA 1
ATOM 1293 C C . VAL A 1 168 ? 2.566 22.284 -7.254 1.00 58.75 168 VAL A C 1
ATOM 1295 O O . VAL A 1 168 ? 1.504 21.977 -7.776 1.00 58.75 168 VAL A O 1
ATOM 1298 N N . GLY A 1 169 ? 3.292 23.322 -7.678 1.00 50.59 169 GLY A N 1
ATOM 1299 C CA . GLY A 1 169 ? 2.953 24.192 -8.808 1.00 50.59 169 GLY A CA 1
ATOM 1300 C C . GLY A 1 169 ? 3.548 23.762 -10.151 1.00 50.59 169 GLY A C 1
ATOM 1301 O O . GLY A 1 169 ? 3.554 24.557 -11.090 1.00 50.59 169 GLY A O 1
ATOM 1302 N N . GLY A 1 170 ? 4.086 22.541 -10.254 1.00 53.72 170 GLY A N 1
ATOM 1303 C CA . GLY A 1 170 ? 4.561 21.981 -11.517 1.00 53.72 170 GLY A CA 1
ATOM 1304 C C . GLY A 1 170 ? 3.391 21.842 -12.483 1.00 53.72 170 GLY A C 1
ATOM 1305 O O . GLY A 1 170 ? 2.613 20.898 -12.378 1.00 53.72 170 GLY A O 1
ATOM 1306 N N . GLN A 1 171 ? 3.244 22.823 -13.374 1.00 44.69 171 GLN A N 1
ATOM 1307 C CA . GLN A 1 171 ? 2.187 22.871 -14.371 1.00 44.69 171 GLN A CA 1
ATOM 1308 C C . GLN A 1 171 ? 2.217 21.588 -15.194 1.00 44.69 171 GLN A C 1
ATOM 1310 O O . GLN A 1 171 ? 3.122 21.364 -15.994 1.00 44.69 171 GLN A O 1
ATOM 1315 N N . ILE A 1 172 ? 1.214 20.742 -14.981 1.00 47.41 172 ILE A N 1
ATOM 1316 C CA . ILE A 1 172 ? 0.867 19.686 -15.918 1.00 47.41 172 ILE A CA 1
ATOM 1317 C C . ILE A 1 172 ? 0.160 20.408 -17.072 1.00 47.41 172 ILE A C 1
ATOM 1319 O O . ILE A 1 172 ? -1.059 20.574 -17.049 1.00 47.41 172 ILE A O 1
ATOM 1323 N N . SER A 1 173 ? 0.944 20.962 -18.001 1.00 36.00 173 SER A N 1
ATOM 1324 C CA . SER A 1 173 ? 0.457 21.400 -19.315 1.00 36.00 173 SER A CA 1
ATOM 1325 C C . SER A 1 173 ? 0.413 20.217 -20.269 1.00 36.00 173 SER A C 1
ATOM 1327 O O . SER A 1 173 ? 1.449 19.514 -20.322 1.00 36.00 173 SER A O 1
#

Secondary structure (DSSP, 8-state):
--------------------HHHHHHHHHHHHHHHHHHHHHHHHHHHHHHHHHHHHHHHHHHHHHHHHHH---EEGGGTEE-HHHHHHHHHHHHHHHHHHHHHHHHHHHHIIIIIS-HHHHHHHHHHHHHHHHS-HHHHHHHIIIIIHHHHHHHHHHHHHHHTTSTTTS----

Foldseek 3Di:
DDDDDPPPPPPPPPPPDPDPPVVVVVVVVVVVVVVVVVVVVVVVVVVVVVVVCVVCVVQCVVQPPVRQAPPPDDDVVVPHHHCPCVVVVVVVVVVVCCVPVVVVVVVLVCCLPPPDPPVVNVVSVVVVVVVVVDDPVVVVVCCVPPVVVVCVVVLVVCCVVVLVDCSSVVDPD